Protein AF-A0A2Z7BB29-F1 (afdb_monomer_lite)

Structure (mmCIF, N/CA/C/O backbone):
data_AF-A0A2Z7BB29-F1
#
_entry.id   AF-A0A2Z7BB29-F1
#
loop_
_atom_site.group_PDB
_atom_site.id
_atom_site.type_symbol
_atom_site.label_atom_id
_atom_site.label_alt_id
_atom_site.label_comp_id
_atom_site.label_asym_id
_atom_site.label_entity_id
_atom_site.label_seq_id
_atom_site.pdbx_PDB_ins_code
_atom_site.Cartn_x
_atom_site.Cartn_y
_atom_site.Cartn_z
_atom_site.occupancy
_atom_site.B_iso_or_equiv
_atom_site.auth_seq_id
_atom_site.auth_comp_id
_atom_site.auth_asym_id
_atom_site.auth_atom_id
_atom_site.pdbx_PDB_model_num
ATOM 1 N N . MET A 1 1 ? 36.110 36.986 -74.950 1.00 54.56 1 MET A N 1
ATOM 2 C CA . MET A 1 1 ? 37.331 36.542 -74.245 1.00 54.56 1 MET A CA 1
ATOM 3 C C . MET A 1 1 ? 36.891 35.615 -73.119 1.00 54.56 1 MET A C 1
ATOM 5 O O . MET A 1 1 ? 36.826 36.040 -71.977 1.00 54.56 1 MET A O 1
ATOM 9 N N . THR A 1 2 ? 36.432 34.401 -73.447 1.00 52.75 2 THR A N 1
ATOM 10 C CA . THR A 1 2 ? 35.625 33.635 -72.471 1.00 52.75 2 THR A CA 1
ATOM 11 C C . THR A 1 2 ? 35.756 32.119 -72.606 1.00 52.75 2 THR A C 1
ATOM 13 O O . THR A 1 2 ? 35.863 31.448 -71.591 1.00 52.75 2 THR A O 1
ATOM 16 N N . SER A 1 3 ? 35.853 31.564 -73.818 1.00 53.03 3 SER A N 1
ATOM 17 C CA . SER A 1 3 ? 35.919 30.100 -73.989 1.00 53.03 3 SER A CA 1
ATOM 18 C C . SER A 1 3 ? 37.322 29.509 -73.802 1.00 53.03 3 SER A C 1
ATOM 20 O O . SER A 1 3 ? 37.455 28.450 -73.202 1.00 53.03 3 SER A O 1
ATOM 22 N N . ALA A 1 4 ? 38.377 30.196 -74.256 1.00 53.06 4 ALA A N 1
ATOM 23 C CA . ALA A 1 4 ? 39.755 29.699 -74.144 1.00 53.06 4 ALA A CA 1
ATOM 24 C C . ALA A 1 4 ? 40.237 29.634 -72.683 1.00 53.06 4 ALA A C 1
ATOM 26 O O . ALA A 1 4 ? 40.733 28.602 -72.249 1.00 53.06 4 ALA A O 1
ATOM 27 N N . LEU A 1 5 ? 39.976 30.686 -71.898 1.00 56.66 5 LEU A N 1
ATOM 28 C CA . LEU A 1 5 ? 40.281 30.730 -70.461 1.00 56.66 5 LEU A CA 1
ATOM 29 C C . LEU A 1 5 ? 39.507 29.672 -69.661 1.00 56.66 5 LEU A C 1
ATOM 31 O O . LEU A 1 5 ? 40.036 29.120 -68.702 1.00 56.66 5 LEU A O 1
ATOM 35 N N . LEU A 1 6 ? 38.270 29.353 -70.060 1.00 55.19 6 LEU A N 1
ATOM 36 C CA . LEU A 1 6 ? 37.475 28.316 -69.399 1.00 55.19 6 LEU A CA 1
ATOM 37 C C . LEU A 1 6 ? 38.009 26.908 -69.701 1.00 55.19 6 LEU A C 1
ATOM 39 O O . LEU A 1 6 ? 38.016 26.054 -68.819 1.00 55.19 6 LEU A O 1
ATOM 43 N N . ILE A 1 7 ? 38.478 26.674 -70.932 1.00 58.31 7 ILE A N 1
ATOM 44 C CA . ILE A 1 7 ? 39.117 25.414 -71.337 1.00 58.31 7 ILE A CA 1
ATOM 45 C C . ILE A 1 7 ? 40.457 25.243 -70.614 1.00 58.31 7 ILE A C 1
ATOM 47 O O . ILE A 1 7 ? 40.725 24.163 -70.095 1.00 58.31 7 ILE A O 1
ATOM 51 N N . GLU A 1 8 ? 41.263 26.303 -70.530 1.00 57.47 8 GLU A N 1
ATOM 52 C CA . GLU A 1 8 ? 42.544 26.312 -69.814 1.00 57.47 8 GLU A CA 1
ATOM 53 C C . GLU A 1 8 ? 42.340 26.010 -68.324 1.00 57.47 8 GLU A C 1
ATOM 55 O O . GLU A 1 8 ? 42.949 25.087 -67.785 1.00 57.47 8 GLU A O 1
ATOM 60 N N . ARG A 1 9 ? 41.382 26.699 -67.690 1.00 53.94 9 ARG A N 1
ATOM 61 C CA . ARG A 1 9 ? 41.021 26.478 -66.288 1.00 53.94 9 ARG A CA 1
ATOM 62 C C . ARG A 1 9 ? 40.515 25.056 -66.059 1.00 53.94 9 ARG A C 1
ATOM 64 O O . ARG A 1 9 ? 40.972 24.401 -65.135 1.00 53.94 9 ARG A O 1
ATOM 71 N N . ASN A 1 10 ? 39.617 24.546 -66.906 1.00 48.03 10 ASN A N 1
ATOM 72 C CA . ASN A 1 10 ? 39.111 23.174 -66.776 1.00 48.03 10 ASN A CA 1
ATOM 73 C C . ASN A 1 10 ? 40.219 22.128 -66.985 1.00 48.03 10 ASN A C 1
ATOM 75 O O . ASN A 1 10 ? 40.198 21.079 -66.344 1.00 48.03 10 ASN A O 1
ATOM 79 N N . ARG A 1 11 ? 41.208 22.415 -67.842 1.00 51.72 11 ARG A N 1
ATOM 80 C CA . ARG A 1 11 ? 42.380 21.558 -68.040 1.00 51.72 11 ARG A CA 1
ATOM 81 C C . ARG A 1 11 ? 43.300 21.562 -66.820 1.00 51.72 11 ARG A C 1
ATOM 83 O O . ARG A 1 11 ? 43.803 20.501 -66.461 1.00 51.72 11 ARG A O 1
ATOM 90 N N . GLU A 1 12 ? 43.511 22.710 -66.182 1.00 48.75 12 GLU A N 1
ATOM 91 C CA . GLU A 1 12 ? 44.265 22.787 -64.926 1.00 48.75 12 GLU A CA 1
ATOM 92 C C . GLU A 1 12 ? 43.539 22.109 -63.768 1.00 48.75 12 GLU A C 1
ATOM 94 O O . GLU A 1 12 ? 44.165 21.343 -63.042 1.00 48.75 12 GLU A O 1
ATOM 99 N N . THR A 1 13 ? 42.224 22.303 -63.628 1.00 51.66 13 THR A N 1
ATOM 100 C CA . THR A 1 13 ? 41.444 21.634 -62.574 1.00 51.66 13 THR A CA 1
ATOM 101 C C . THR A 1 13 ? 41.494 20.114 -62.743 1.00 51.66 13 THR A C 1
ATOM 103 O O . THR A 1 13 ? 41.738 19.406 -61.776 1.00 51.66 13 THR A O 1
ATOM 106 N N . ALA A 1 14 ? 41.383 19.604 -63.976 1.00 48.34 14 ALA A N 1
ATOM 107 C CA . ALA A 1 14 ? 41.523 18.173 -64.254 1.00 48.34 14 ALA A CA 1
ATOM 108 C C . ALA A 1 14 ? 42.939 17.638 -63.966 1.00 48.34 14 ALA A C 1
ATOM 110 O O . ALA A 1 14 ? 43.083 16.530 -63.450 1.00 48.34 14 ALA A O 1
ATOM 111 N N . LYS A 1 15 ? 43.991 18.420 -64.258 1.00 49.59 15 LYS A N 1
ATOM 112 C CA . LYS A 1 15 ? 45.375 18.064 -63.899 1.00 49.59 15 LYS A CA 1
ATOM 113 C C . LYS A 1 15 ? 45.583 18.031 -62.384 1.00 49.59 15 LYS A C 1
ATOM 115 O O . LYS A 1 15 ? 46.223 17.106 -61.902 1.00 49.59 15 LYS A O 1
ATOM 120 N N . LEU A 1 16 ? 45.029 18.997 -61.651 1.00 45.06 16 LEU A N 1
ATOM 121 C CA . LEU A 1 16 ? 45.120 19.076 -60.190 1.00 45.06 16 LEU A CA 1
ATOM 122 C C . LEU A 1 16 ? 44.384 17.914 -59.516 1.00 45.06 16 LEU A C 1
ATOM 124 O O . LEU A 1 16 ? 44.939 17.284 -58.624 1.00 45.06 16 LEU A O 1
ATOM 128 N N . THR A 1 17 ? 43.185 17.567 -59.989 1.00 49.69 17 THR A N 1
ATOM 129 C CA . THR A 1 17 ? 42.441 16.400 -59.491 1.00 49.69 17 THR A CA 1
ATOM 130 C C . THR A 1 17 ? 43.179 15.091 -59.778 1.00 49.69 17 THR A C 1
ATOM 132 O O . THR A 1 17 ? 43.234 14.219 -58.918 1.00 49.69 17 THR A O 1
ATOM 135 N N . SER A 1 18 ? 43.797 14.960 -60.957 1.00 50.78 18 SER A N 1
ATOM 136 C CA . SER A 1 18 ? 44.587 13.771 -61.292 1.00 50.78 18 SER A CA 1
ATOM 137 C C . SER A 1 18 ? 45.890 13.678 -60.491 1.00 50.78 18 SER A C 1
ATOM 139 O O . SER A 1 18 ? 46.313 12.573 -60.183 1.00 50.78 18 SER A O 1
ATOM 141 N N . ALA A 1 19 ? 46.522 14.806 -60.149 1.00 49.78 19 ALA A N 1
ATOM 142 C CA . ALA A 1 19 ? 47.725 14.838 -59.317 1.00 49.78 19 ALA A CA 1
ATOM 143 C C . ALA A 1 19 ? 47.421 14.491 -57.850 1.00 49.78 19 ALA A C 1
ATOM 145 O O . ALA A 1 19 ? 48.146 13.703 -57.256 1.00 49.78 19 ALA A O 1
ATOM 146 N N . TYR A 1 20 ? 46.312 15.001 -57.305 1.00 46.66 20 TYR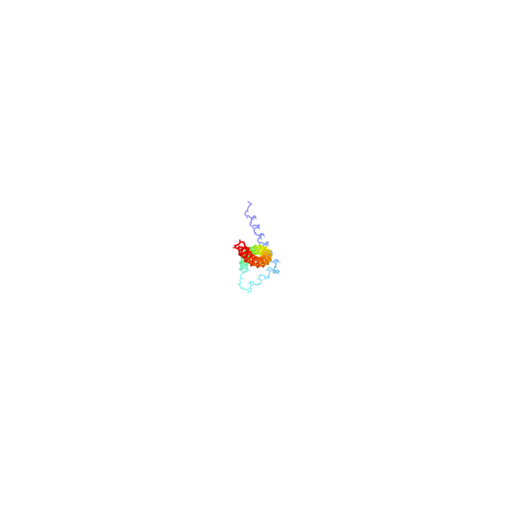 A N 1
ATOM 147 C CA . TYR A 1 20 ? 45.889 14.737 -55.926 1.00 46.66 20 TYR A CA 1
ATOM 148 C C . TYR A 1 20 ? 45.577 13.251 -55.674 1.00 46.66 20 TYR A C 1
ATOM 150 O O . TYR A 1 20 ? 45.964 12.698 -54.653 1.00 46.66 20 TYR A O 1
ATOM 158 N N . LEU A 1 21 ? 44.946 12.573 -56.640 1.00 46.19 21 LEU A N 1
ATOM 159 C CA . LEU A 1 21 ? 44.638 11.138 -56.538 1.00 46.19 21 LEU A CA 1
ATOM 160 C C . LEU A 1 21 ? 45.882 10.231 -56.651 1.00 46.19 21 LEU A C 1
ATOM 162 O O . LEU A 1 21 ? 45.869 9.106 -56.154 1.00 46.19 21 LEU A O 1
ATOM 166 N N . LEU A 1 22 ? 46.952 10.704 -57.297 1.00 51.38 22 LEU A N 1
ATOM 167 C CA . LEU A 1 22 ? 48.225 9.976 -57.399 1.00 51.38 22 LEU A CA 1
ATOM 168 C C . LEU A 1 22 ? 49.103 10.173 -56.152 1.00 51.38 22 LEU A C 1
ATOM 170 O O . LEU A 1 22 ? 49.885 9.292 -55.808 1.00 51.38 22 LEU A O 1
ATOM 174 N N . GLU A 1 23 ? 48.957 11.300 -55.452 1.00 49.25 23 GLU A N 1
ATOM 175 C CA . GLU A 1 23 ? 49.743 11.630 -54.256 1.00 49.25 23 GLU A CA 1
ATOM 176 C C . GLU A 1 23 ? 49.341 10.784 -53.031 1.00 49.25 23 GLU A C 1
ATOM 178 O O . GLU A 1 23 ? 50.194 10.443 -52.217 1.00 49.25 23 GLU A O 1
ATOM 183 N N . GLU A 1 24 ? 48.076 10.356 -52.934 1.00 49.53 24 GLU A N 1
ATOM 184 C CA . GLU A 1 24 ? 47.578 9.514 -51.829 1.00 49.53 24 GLU A CA 1
ATOM 185 C C . GLU A 1 24 ? 47.902 8.016 -51.977 1.00 49.53 24 GLU A C 1
ATOM 187 O O . GLU A 1 24 ? 47.716 7.247 -51.034 1.00 49.53 24 GLU A O 1
ATOM 192 N N . THR A 1 25 ? 48.377 7.581 -53.150 1.00 48.06 25 THR A N 1
ATOM 193 C CA . THR A 1 25 ? 48.580 6.154 -53.454 1.00 48.06 25 THR A CA 1
ATOM 194 C C . THR A 1 25 ? 50.046 5.734 -53.604 1.00 48.06 25 THR A C 1
ATOM 196 O O . THR A 1 25 ? 50.295 4.542 -53.722 1.00 48.06 25 THR A O 1
ATOM 199 N N . GLU A 1 26 ? 51.019 6.658 -53.578 1.00 51.62 26 GLU A N 1
ATOM 200 C CA . GLU A 1 26 ? 52.437 6.403 -53.941 1.00 51.62 26 GLU A CA 1
ATOM 201 C C . GLU A 1 26 ? 52.626 5.728 -55.323 1.00 51.62 26 GLU A C 1
ATOM 203 O O . GLU A 1 26 ? 53.716 5.262 -55.652 1.00 51.62 26 GLU A O 1
ATOM 208 N N . ILE A 1 27 ? 51.595 5.689 -56.173 1.00 53.06 27 ILE A N 1
ATOM 209 C CA . ILE A 1 27 ? 51.665 5.056 -57.493 1.00 53.06 27 ILE A CA 1
ATOM 210 C C . ILE A 1 27 ? 52.112 6.110 -58.509 1.00 53.06 27 ILE A C 1
ATOM 212 O O . ILE A 1 27 ? 51.413 7.091 -58.772 1.00 53.06 27 ILE A O 1
ATOM 216 N N . SER A 1 28 ? 53.283 5.908 -59.116 1.00 50.53 28 SER A N 1
ATOM 217 C CA . SER A 1 28 ? 53.780 6.783 -60.179 1.00 50.53 28 SER A CA 1
ATOM 218 C C . SER A 1 28 ? 52.935 6.622 -61.447 1.00 50.53 28 SER A C 1
ATOM 220 O O . SER A 1 28 ? 52.453 5.539 -61.772 1.00 50.53 28 SER A O 1
ATOM 222 N N . ASN A 1 29 ? 52.828 7.678 -62.258 1.00 49.84 29 ASN A N 1
ATOM 223 C CA . ASN A 1 29 ? 52.206 7.608 -63.591 1.00 49.84 29 ASN A CA 1
ATOM 224 C C . ASN A 1 29 ? 52.854 6.533 -64.501 1.00 49.84 29 ASN A C 1
ATOM 226 O O . ASN A 1 29 ? 52.233 6.054 -65.455 1.00 49.84 29 ASN A O 1
ATOM 230 N N . ALA A 1 30 ? 54.105 6.159 -64.206 1.00 44.16 30 ALA A N 1
ATOM 231 C CA . ALA A 1 30 ? 54.806 5.053 -64.850 1.00 44.16 30 ALA A CA 1
ATOM 232 C C . ALA A 1 30 ? 54.243 3.679 -64.438 1.00 44.16 30 ALA A C 1
ATOM 234 O O . ALA A 1 30 ? 54.052 2.827 -65.303 1.00 44.16 30 ALA A O 1
ATOM 235 N N . ASP A 1 31 ? 53.892 3.491 -63.164 1.00 46.56 31 ASP A N 1
ATOM 236 C CA . ASP A 1 31 ? 53.349 2.231 -62.636 1.00 46.56 31 ASP A CA 1
ATOM 237 C C . ASP A 1 31 ? 51.951 1.949 -63.197 1.00 46.56 31 ASP A C 1
ATOM 239 O 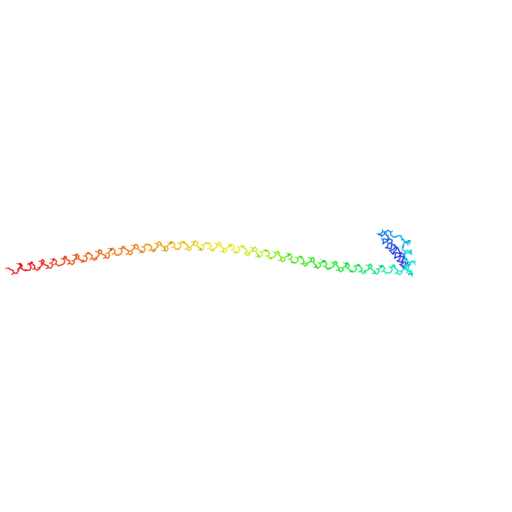O . ASP A 1 31 ? 51.636 0.822 -63.576 1.00 46.56 31 ASP A O 1
ATOM 243 N N . VAL A 1 32 ? 51.137 2.997 -63.367 1.00 50.22 32 VAL A N 1
ATOM 244 C CA . VAL A 1 32 ? 49.823 2.895 -64.025 1.00 50.22 32 VAL A CA 1
ATOM 245 C C . VAL A 1 32 ? 49.959 2.504 -65.500 1.00 50.22 32 VAL A C 1
ATOM 247 O O . VAL A 1 32 ? 49.112 1.785 -66.020 1.00 50.22 32 VAL A O 1
ATOM 250 N N . SER A 1 33 ? 51.012 2.947 -66.194 1.00 47.50 33 SER A N 1
ATOM 251 C CA . SER A 1 33 ? 51.215 2.610 -67.613 1.00 47.50 33 SER A CA 1
ATOM 252 C C . SER A 1 33 ? 51.653 1.154 -67.809 1.00 47.50 33 SER A C 1
ATOM 254 O O . SER A 1 33 ? 51.194 0.511 -68.751 1.00 47.50 33 SER A O 1
ATOM 256 N N . ILE A 1 34 ? 52.468 0.616 -66.894 1.00 48.28 34 ILE A N 1
ATOM 257 C CA . ILE A 1 34 ? 52.975 -0.765 -66.949 1.00 48.28 34 ILE A CA 1
ATOM 258 C C . ILE A 1 34 ? 51.845 -1.788 -66.739 1.00 48.28 34 ILE A C 1
ATOM 260 O O . ILE A 1 34 ? 51.718 -2.731 -67.517 1.00 48.28 34 ILE A O 1
ATOM 264 N N . TYR A 1 35 ? 50.958 -1.568 -65.761 1.00 47.81 35 TYR A N 1
ATOM 265 C CA . TYR A 1 35 ? 49.833 -2.480 -65.487 1.00 47.81 35 TYR A CA 1
ATOM 266 C C . TYR A 1 35 ? 48.841 -2.611 -66.651 1.00 47.81 35 TYR A C 1
ATOM 268 O O . TYR A 1 35 ? 48.136 -3.612 -66.777 1.00 47.81 35 TYR A O 1
ATOM 276 N N . VAL A 1 36 ? 48.755 -1.588 -67.499 1.00 46.56 36 VAL A N 1
ATOM 277 C CA . VAL A 1 36 ? 47.782 -1.548 -68.591 1.00 46.56 36 VAL A CA 1
ATOM 278 C C . VAL A 1 36 ? 48.288 -2.313 -69.818 1.00 46.56 36 VAL A C 1
ATOM 280 O O . VAL A 1 36 ? 47.504 -3.019 -70.454 1.00 46.56 36 VAL A O 1
ATOM 283 N N . GLU A 1 37 ? 49.591 -2.249 -70.107 1.00 43.31 37 GLU A N 1
ATOM 284 C CA . GLU A 1 37 ? 50.209 -3.089 -71.142 1.00 43.31 37 GLU A CA 1
ATOM 285 C C . GLU A 1 37 ? 50.084 -4.584 -70.814 1.00 43.31 37 GLU A C 1
ATOM 287 O O . GLU A 1 37 ? 49.796 -5.382 -71.705 1.00 43.31 37 GLU A O 1
ATOM 292 N N . GLU A 1 38 ? 50.216 -4.963 -69.539 1.00 48.59 38 GLU A N 1
ATOM 293 C CA . GLU A 1 38 ? 50.138 -6.362 -69.097 1.00 48.59 38 GLU A CA 1
ATOM 294 C C . GLU A 1 38 ? 48.702 -6.935 -69.147 1.00 48.59 38 GLU A C 1
ATOM 296 O O . GLU A 1 38 ? 48.511 -8.140 -69.314 1.00 48.59 38 GLU A O 1
ATOM 301 N N . ALA A 1 39 ? 47.679 -6.069 -69.088 1.00 53.19 39 ALA A N 1
ATOM 302 C CA . ALA A 1 39 ? 46.259 -6.435 -69.145 1.00 53.19 39 ALA A CA 1
ATOM 303 C C . ALA A 1 39 ? 45.614 -6.309 -70.546 1.00 53.19 39 ALA A C 1
ATOM 305 O O . ALA A 1 39 ? 44.431 -6.616 -70.707 1.00 53.19 39 ALA A O 1
ATOM 306 N N . GLY A 1 40 ? 46.354 -5.853 -71.566 1.00 53.19 40 GLY A N 1
ATOM 307 C CA . GLY A 1 40 ? 45.874 -5.751 -72.955 1.00 53.19 40 GLY A CA 1
ATOM 308 C C . GLY A 1 40 ? 44.797 -4.682 -73.221 1.00 53.19 40 GLY A C 1
ATOM 309 O O . GLY A 1 40 ? 44.189 -4.688 -74.292 1.00 53.19 40 GLY A O 1
ATOM 310 N N . GLY A 1 41 ? 44.544 -3.773 -72.271 1.00 62.00 41 GLY A N 1
ATOM 311 C CA . GLY A 1 41 ? 43.612 -2.643 -72.406 1.00 62.00 41 GLY A CA 1
ATOM 312 C C . GLY A 1 41 ? 44.321 -1.313 -72.701 1.00 62.00 41 GLY A C 1
ATOM 313 O O . GLY A 1 41 ? 45.542 -1.232 -72.666 1.00 62.00 41 GLY A O 1
ATOM 314 N N . SER A 1 42 ? 43.577 -0.235 -72.981 1.00 65.44 42 SER A N 1
ATOM 315 C CA . SER A 1 42 ? 44.146 1.126 -73.022 1.00 65.44 42 SER A CA 1
ATOM 316 C C . SER A 1 42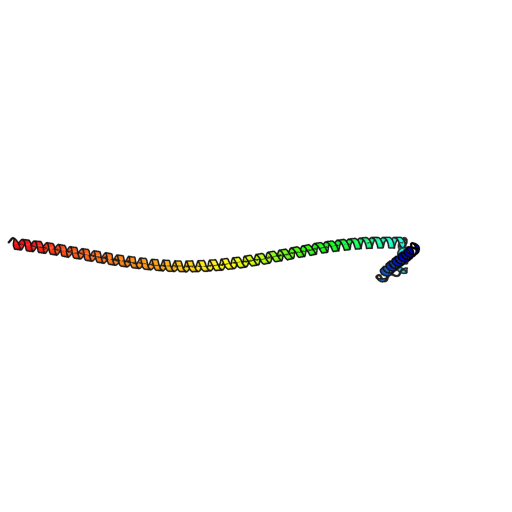 ? 44.118 1.758 -71.626 1.00 65.44 42 SER A C 1
ATOM 318 O O . SER A 1 42 ? 43.138 1.595 -70.901 1.00 65.44 42 SER A O 1
ATOM 320 N N . THR A 1 43 ? 45.134 2.545 -71.243 1.00 65.25 43 THR A N 1
ATOM 321 C CA . THR A 1 43 ? 45.224 3.222 -69.922 1.00 65.25 43 THR A CA 1
ATOM 322 C C . THR A 1 43 ? 43.971 4.037 -69.605 1.00 65.25 43 THR A C 1
ATOM 324 O O . THR A 1 43 ? 43.531 4.134 -68.461 1.00 65.25 43 THR A O 1
ATOM 327 N N . ARG A 1 44 ? 43.335 4.570 -70.649 1.00 63.47 44 ARG A N 1
ATOM 328 C CA . ARG A 1 44 ? 42.073 5.300 -70.571 1.00 63.47 44 ARG A CA 1
ATOM 329 C C . ARG A 1 44 ? 40.909 4.448 -70.047 1.00 63.47 44 ARG A C 1
ATOM 331 O O . ARG A 1 44 ? 40.109 4.959 -69.268 1.00 63.47 44 ARG A O 1
ATOM 338 N N . ASP A 1 45 ? 40.816 3.181 -70.441 1.00 69.25 45 ASP A N 1
ATOM 339 C CA . ASP A 1 45 ? 39.719 2.287 -70.044 1.00 69.25 45 ASP A CA 1
ATOM 340 C C . ASP A 1 45 ? 39.844 1.861 -68.577 1.00 69.25 45 ASP A C 1
ATOM 342 O O . ASP A 1 45 ? 38.845 1.785 -67.854 1.00 69.25 45 ASP A O 1
ATOM 346 N N . VAL A 1 46 ? 41.080 1.676 -68.102 1.00 70.19 46 VAL A N 1
ATOM 347 C CA . VAL A 1 46 ? 41.372 1.404 -66.687 1.00 70.19 46 VAL A CA 1
ATOM 348 C C . VAL A 1 46 ? 40.985 2.600 -65.812 1.00 70.19 46 VAL A C 1
ATOM 350 O O . VAL A 1 46 ? 40.263 2.430 -64.831 1.00 70.19 46 VAL A O 1
ATOM 353 N N . ILE A 1 47 ? 41.352 3.824 -66.209 1.00 71.75 47 ILE A N 1
ATOM 354 C CA . ILE A 1 47 ? 40.980 5.052 -65.481 1.00 71.75 47 ILE A CA 1
ATOM 355 C C . ILE A 1 47 ? 39.455 5.233 -65.420 1.00 71.75 47 ILE A C 1
ATOM 357 O O . ILE A 1 47 ? 38.913 5.567 -64.364 1.00 71.75 47 ILE A O 1
ATOM 361 N N . ILE A 1 48 ? 38.739 4.987 -66.525 1.00 72.12 48 ILE A N 1
ATOM 362 C CA . ILE A 1 48 ? 37.267 5.061 -66.557 1.00 72.12 48 ILE A CA 1
ATOM 363 C C . ILE A 1 48 ? 36.652 4.034 -65.597 1.00 72.12 48 ILE A C 1
ATOM 365 O O . ILE A 1 48 ? 35.715 4.360 -64.866 1.00 72.12 48 ILE A O 1
ATOM 369 N N . THR A 1 49 ? 37.185 2.812 -65.570 1.00 74.44 49 THR A N 1
ATOM 370 C CA . THR A 1 49 ? 36.695 1.735 -64.699 1.00 74.44 49 THR A CA 1
ATOM 371 C C . THR A 1 49 ? 36.889 2.075 -63.223 1.00 74.44 49 THR A C 1
ATOM 373 O O . THR A 1 49 ? 35.937 1.976 -62.448 1.00 74.44 49 THR A O 1
ATOM 376 N N . ILE A 1 50 ? 38.075 2.562 -62.844 1.00 74.00 50 ILE A N 1
ATOM 377 C CA . ILE A 1 50 ? 38.370 3.005 -61.474 1.00 74.00 50 ILE A CA 1
ATOM 378 C C . ILE A 1 50 ? 37.462 4.171 -61.077 1.00 74.00 50 ILE A C 1
ATOM 380 O O . ILE A 1 50 ? 36.853 4.136 -60.013 1.00 74.00 50 ILE A O 1
ATOM 384 N N . THR A 1 51 ? 37.292 5.169 -61.949 1.00 73.81 51 THR A N 1
ATOM 385 C CA . THR A 1 51 ? 36.434 6.335 -61.670 1.00 73.81 51 THR A CA 1
ATOM 386 C C . THR A 1 51 ? 34.986 5.917 -61.400 1.00 73.81 51 THR A C 1
ATOM 388 O O . THR A 1 51 ? 34.352 6.422 -60.476 1.00 73.81 51 THR A O 1
ATOM 391 N N . ARG A 1 52 ? 34.457 4.961 -62.176 1.00 71.00 52 ARG A N 1
ATOM 392 C CA . ARG A 1 52 ? 33.114 4.404 -61.949 1.00 71.00 52 ARG A CA 1
ATOM 393 C C . ARG A 1 52 ? 33.026 3.647 -60.626 1.00 71.00 52 ARG A C 1
ATOM 395 O O . ARG A 1 52 ? 32.055 3.839 -59.904 1.00 71.00 52 ARG A O 1
ATOM 402 N N . ALA A 1 53 ? 34.026 2.824 -60.308 1.00 71.38 53 ALA A N 1
ATOM 403 C CA . ALA A 1 53 ? 34.071 2.081 -59.051 1.00 71.38 53 ALA A CA 1
ATOM 404 C C . ALA A 1 53 ? 34.111 3.022 -57.836 1.00 71.38 53 ALA A C 1
ATOM 406 O O . ALA A 1 53 ? 33.344 2.831 -56.896 1.00 71.38 53 ALA A O 1
ATOM 407 N N . VAL A 1 54 ? 34.934 4.075 -57.886 1.00 75.25 54 VAL A N 1
ATOM 408 C CA . VAL A 1 54 ? 34.982 5.122 -56.854 1.00 75.25 54 VAL A CA 1
ATOM 409 C C . VAL A 1 54 ? 33.623 5.805 -56.712 1.00 75.25 54 VAL A C 1
ATOM 411 O O . VAL A 1 54 ? 33.135 5.925 -55.595 1.00 75.25 54 VAL A O 1
ATOM 414 N N . GLY A 1 55 ? 32.966 6.168 -57.821 1.00 77.06 55 GLY A N 1
ATOM 415 C CA . GLY A 1 55 ? 31.617 6.744 -57.791 1.00 77.06 55 GLY A CA 1
ATOM 416 C C . GLY A 1 55 ? 30.596 5.844 -57.086 1.00 77.06 55 GLY A C 1
ATOM 417 O O . GLY A 1 55 ? 29.890 6.303 -56.192 1.00 77.06 55 GLY A O 1
ATOM 418 N N . THR A 1 56 ? 30.575 4.547 -57.410 1.00 81.81 56 THR A N 1
ATOM 419 C CA . THR A 1 56 ? 29.703 3.567 -56.737 1.00 81.81 56 THR A CA 1
ATOM 420 C C . THR A 1 56 ? 30.028 3.422 -55.247 1.00 81.81 56 THR A C 1
ATOM 422 O O . THR A 1 56 ? 29.116 3.318 -54.429 1.00 81.81 56 THR A O 1
ATOM 425 N N . ILE A 1 57 ? 31.310 3.444 -54.866 1.00 81.19 57 ILE A N 1
ATOM 426 C CA . ILE A 1 57 ? 31.719 3.413 -53.453 1.00 81.19 57 ILE A CA 1
ATOM 427 C C . ILE A 1 57 ? 31.236 4.673 -52.728 1.00 81.19 57 ILE A C 1
ATOM 429 O O . ILE A 1 57 ? 30.700 4.569 -51.627 1.00 81.19 57 ILE A O 1
ATOM 433 N N . THR A 1 58 ? 31.373 5.855 -53.331 1.00 84.31 58 THR A N 1
ATOM 434 C CA . THR A 1 58 ? 30.892 7.114 -52.744 1.00 84.31 58 THR A CA 1
ATOM 435 C C . THR A 1 58 ? 29.378 7.096 -52.526 1.00 84.31 58 THR A C 1
ATOM 437 O O . THR A 1 58 ? 28.918 7.481 -51.452 1.00 84.31 58 THR A O 1
ATOM 440 N N . GLU A 1 59 ? 28.599 6.599 -53.491 1.00 85.25 59 GLU A N 1
ATOM 441 C CA . GLU A 1 59 ? 27.145 6.428 -53.347 1.00 85.25 59 GLU A CA 1
ATOM 442 C C . GLU A 1 59 ? 26.788 5.453 -52.212 1.00 85.25 59 GLU A C 1
ATOM 444 O O . GLU A 1 59 ? 25.901 5.731 -51.397 1.00 85.25 59 GLU A O 1
ATOM 449 N N . ALA A 1 60 ? 27.515 4.336 -52.105 1.00 84.00 60 ALA A N 1
ATOM 450 C CA . ALA A 1 60 ? 27.326 3.367 -51.029 1.00 84.00 60 ALA A CA 1
ATOM 451 C C . ALA A 1 60 ? 27.649 3.966 -49.649 1.00 84.00 60 ALA A C 1
ATOM 453 O O . ALA A 1 60 ? 26.881 3.780 -48.706 1.00 84.00 60 ALA A O 1
ATOM 454 N N . VAL A 1 61 ? 28.738 4.732 -49.525 1.00 88.81 61 VAL A N 1
ATOM 455 C CA . VAL A 1 61 ? 29.099 5.445 -48.286 1.00 88.81 61 VAL A CA 1
ATOM 456 C C . VAL A 1 61 ? 28.044 6.490 -47.919 1.00 88.81 61 VAL A C 1
ATOM 458 O O . VAL A 1 61 ? 27.679 6.598 -46.747 1.00 88.81 61 VAL A O 1
ATOM 461 N N . GLY A 1 62 ? 27.511 7.222 -48.902 1.00 90.06 62 GLY A N 1
ATOM 462 C CA . GLY A 1 62 ? 26.401 8.154 -48.691 1.00 90.06 62 GLY A CA 1
ATOM 463 C C . GLY A 1 62 ? 25.165 7.451 -48.124 1.00 90.06 62 GLY A C 1
ATOM 464 O O . GLY A 1 62 ? 24.630 7.877 -47.104 1.00 90.06 62 GLY A O 1
ATOM 465 N N . THR A 1 63 ? 24.793 6.311 -48.713 1.00 93.31 63 THR A N 1
ATOM 466 C CA . THR A 1 63 ? 23.670 5.480 -48.243 1.00 93.31 63 THR A CA 1
ATOM 467 C C . THR A 1 63 ? 23.898 4.970 -46.816 1.00 93.31 63 THR A C 1
ATOM 469 O O . THR A 1 63 ? 23.005 5.041 -45.976 1.00 93.31 63 THR A O 1
ATOM 472 N N . ILE A 1 64 ? 25.105 4.484 -46.503 1.00 92.69 64 ILE A N 1
ATOM 473 C CA . ILE A 1 64 ? 25.457 4.029 -45.148 1.00 92.69 64 ILE A CA 1
ATOM 474 C C . ILE A 1 64 ? 25.350 5.182 -44.144 1.00 92.69 64 ILE A C 1
ATOM 476 O O . ILE A 1 64 ? 24.838 4.991 -43.044 1.00 92.69 64 ILE A O 1
ATOM 480 N N . THR A 1 65 ? 25.803 6.378 -44.521 1.00 93.88 65 THR A N 1
ATOM 481 C CA . THR A 1 65 ? 25.750 7.567 -43.659 1.00 93.88 65 THR A CA 1
ATOM 482 C C . THR A 1 65 ? 24.308 7.948 -43.326 1.00 93.88 65 THR A C 1
ATOM 484 O O . THR A 1 65 ? 24.005 8.223 -42.166 1.00 93.88 65 THR A O 1
ATOM 487 N N . GLU A 1 66 ? 23.407 7.903 -44.310 1.00 94.88 66 GLU A N 1
ATOM 488 C CA . GLU A 1 66 ? 21.975 8.142 -44.101 1.00 94.88 66 GLU A CA 1
ATOM 489 C C . GLU A 1 66 ? 21.365 7.111 -43.139 1.00 94.88 66 GLU A C 1
ATOM 491 O O . GLU A 1 66 ? 20.719 7.486 -42.160 1.00 94.88 66 GLU A O 1
ATOM 496 N N . VAL A 1 67 ? 21.659 5.821 -43.344 1.00 94.81 67 VAL A N 1
ATOM 497 C CA . VAL A 1 67 ? 21.198 4.737 -42.459 1.00 94.81 67 VAL A CA 1
ATOM 498 C C . VAL A 1 67 ? 21.696 4.930 -41.024 1.00 94.81 67 VAL A C 1
ATOM 500 O O . VAL A 1 67 ? 20.927 4.766 -40.077 1.00 94.81 67 VAL A O 1
ATOM 503 N N . VAL A 1 68 ? 22.965 5.304 -40.837 1.00 96.00 68 VAL A N 1
ATOM 504 C CA . VAL A 1 68 ? 23.529 5.603 -39.509 1.00 96.00 68 VAL A CA 1
ATOM 505 C C . VAL A 1 68 ? 22.822 6.800 -38.867 1.00 96.00 68 VAL A C 1
ATOM 507 O O . VAL A 1 68 ? 22.535 6.760 -37.667 1.00 96.00 68 VAL A O 1
ATOM 510 N N . GLY A 1 69 ? 22.488 7.830 -39.650 1.00 96.81 69 GLY A N 1
ATOM 511 C CA . GLY A 1 69 ? 21.675 8.959 -39.197 1.00 96.81 69 GLY A CA 1
ATOM 512 C C . GLY A 1 69 ? 20.314 8.506 -38.667 1.00 96.81 69 GLY A C 1
ATOM 513 O O . GLY A 1 69 ? 19.983 8.782 -37.515 1.00 96.81 69 GLY A O 1
ATOM 514 N N . THR A 1 70 ? 19.577 7.709 -39.447 1.00 97.38 70 THR A N 1
ATOM 515 C CA . THR A 1 70 ? 18.270 7.164 -39.035 1.00 97.38 70 THR A CA 1
ATOM 516 C C . THR A 1 70 ? 18.364 6.302 -37.774 1.00 97.38 70 THR A C 1
ATOM 518 O O . THR A 1 70 ? 17.527 6.410 -36.879 1.00 97.38 70 THR A O 1
ATOM 521 N N . ILE A 1 71 ? 19.392 5.453 -37.662 1.00 97.19 71 ILE A N 1
ATOM 522 C CA . ILE A 1 71 ? 19.618 4.638 -36.458 1.00 97.19 71 ILE A CA 1
ATOM 523 C C . ILE A 1 71 ? 19.871 5.535 -35.241 1.00 97.19 71 ILE A C 1
ATOM 525 O O . ILE A 1 71 ? 19.350 5.263 -34.161 1.00 97.19 71 ILE A O 1
ATOM 529 N N . THR A 1 72 ? 20.640 6.610 -35.407 1.00 97.62 72 THR A N 1
ATOM 530 C CA . THR A 1 72 ? 20.960 7.544 -34.320 1.00 97.62 72 THR A CA 1
ATOM 531 C C . THR A 1 72 ? 19.705 8.249 -33.803 1.00 97.62 72 THR A C 1
ATOM 533 O O . THR A 1 72 ? 19.492 8.310 -32.592 1.00 97.62 72 THR A O 1
ATOM 536 N N . GLU A 1 73 ? 18.830 8.708 -34.699 1.00 97.62 73 GLU A N 1
ATOM 537 C CA . GLU A 1 73 ? 17.534 9.301 -34.337 1.00 97.62 73 GLU A CA 1
ATOM 538 C C . GLU A 1 73 ? 16.619 8.299 -33.615 1.00 97.62 73 GLU A C 1
ATOM 540 O O . GLU A 1 73 ? 15.995 8.627 -32.600 1.00 97.62 73 GLU A O 1
ATOM 545 N N . ALA A 1 74 ? 16.582 7.048 -34.086 1.00 96.88 74 ALA A N 1
ATOM 546 C CA . ALA A 1 74 ? 15.815 5.985 -33.443 1.00 96.88 74 ALA A CA 1
ATOM 547 C C . ALA A 1 74 ? 16.326 5.683 -32.022 1.00 96.88 74 ALA A C 1
ATOM 549 O O . A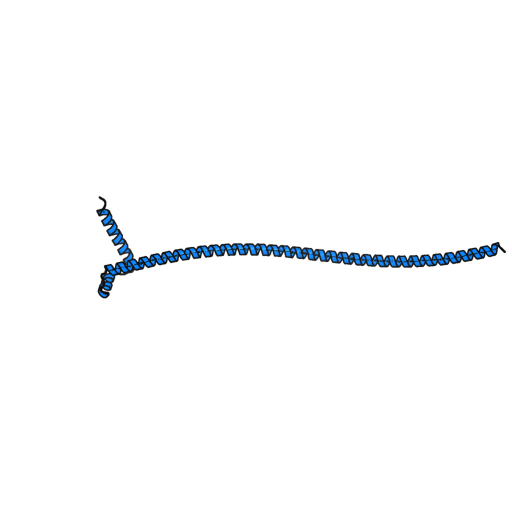LA A 1 74 ? 15.528 5.544 -31.096 1.00 96.88 74 ALA A O 1
ATOM 550 N N . VAL A 1 75 ? 17.648 5.637 -31.819 1.00 97.81 75 VAL A N 1
ATOM 551 C CA . VAL A 1 75 ? 18.263 5.468 -30.489 1.00 97.81 75 VAL A CA 1
ATOM 552 C C . VAL A 1 75 ? 17.937 6.649 -29.571 1.00 97.81 75 VAL A C 1
ATOM 554 O O . VAL A 1 75 ? 17.640 6.435 -28.393 1.00 97.81 75 VAL A O 1
ATOM 557 N N . GLY A 1 76 ? 17.940 7.878 -30.094 1.00 98.19 76 GLY A N 1
ATOM 558 C CA . GLY A 1 76 ? 17.512 9.065 -29.348 1.00 98.19 76 GLY A CA 1
ATOM 559 C C . GLY A 1 76 ? 16.066 8.940 -28.865 1.00 98.19 76 GLY A C 1
ATOM 560 O O . GLY A 1 76 ? 15.801 9.051 -27.670 1.00 98.19 76 GLY A O 1
ATOM 561 N N . THR A 1 77 ? 15.157 8.569 -29.768 1.00 98.25 77 THR A N 1
ATOM 562 C CA . THR A 1 77 ? 13.732 8.355 -29.457 1.00 98.25 77 THR A CA 1
ATOM 563 C C . THR A 1 77 ? 13.526 7.270 -28.393 1.00 98.25 77 THR A C 1
ATOM 565 O O . THR A 1 77 ? 12.735 7.434 -27.465 1.00 98.25 77 THR A O 1
ATOM 568 N N . ILE A 1 78 ? 14.254 6.151 -28.492 1.00 98.25 78 ILE A N 1
ATOM 569 C CA . ILE A 1 78 ? 14.194 5.071 -27.494 1.00 98.25 78 ILE A CA 1
ATOM 570 C C . ILE A 1 78 ? 14.690 5.568 -26.132 1.00 98.25 78 ILE A C 1
ATOM 572 O O . ILE A 1 78 ? 14.098 5.238 -25.106 1.00 98.25 78 ILE A O 1
ATOM 576 N N . THR A 1 79 ? 15.755 6.368 -26.115 1.00 98.31 79 THR A N 1
ATOM 577 C CA . THR A 1 79 ? 16.332 6.917 -24.881 1.00 98.31 79 THR A CA 1
ATOM 578 C C . THR A 1 79 ? 15.344 7.839 -24.169 1.00 98.31 79 THR A C 1
ATOM 580 O O . THR A 1 79 ? 15.153 7.710 -22.960 1.00 98.31 79 THR A O 1
ATOM 583 N N . GLU A 1 80 ? 14.665 8.715 -24.911 1.00 98.31 80 GLU A N 1
ATOM 584 C CA . GLU A 1 80 ? 13.603 9.573 -24.374 1.00 98.31 80 GLU A CA 1
ATOM 585 C C . GLU A 1 80 ? 12.447 8.746 -23.799 1.00 98.31 80 GLU A C 1
ATOM 587 O O . GLU A 1 80 ? 12.030 8.972 -22.662 1.00 98.31 80 GLU A O 1
ATOM 592 N N . ALA A 1 81 ? 11.989 7.724 -24.530 1.00 97.88 81 ALA A N 1
ATOM 593 C CA . ALA A 1 81 ? 10.929 6.833 -24.063 1.00 97.88 81 ALA A CA 1
ATOM 594 C C . ALA A 1 81 ? 11.313 6.091 -22.768 1.00 97.88 81 ALA A C 1
ATOM 596 O O . ALA A 1 81 ? 10.495 5.977 -21.852 1.00 97.88 81 ALA A O 1
ATOM 597 N N . VAL A 1 82 ? 12.560 5.619 -22.655 1.00 98.25 82 VAL A N 1
ATOM 598 C CA . VAL A 1 82 ? 13.087 5.006 -21.422 1.00 98.25 82 VAL A CA 1
ATOM 599 C C . VAL A 1 82 ? 13.114 6.015 -20.271 1.00 98.25 82 VAL A C 1
ATOM 601 O O . VAL A 1 82 ? 12.760 5.655 -19.144 1.00 98.25 82 VAL A O 1
ATOM 604 N N . GLY A 1 83 ? 13.476 7.272 -20.540 1.00 98.50 83 GLY A N 1
ATOM 605 C CA . GLY A 1 83 ? 13.400 8.363 -19.566 1.00 98.50 83 GLY A CA 1
ATOM 606 C C . GLY A 1 83 ? 11.981 8.550 -19.027 1.00 98.50 83 GLY A C 1
ATOM 607 O O . GLY A 1 83 ? 11.769 8.466 -17.818 1.00 98.50 83 GLY A O 1
ATOM 608 N N . THR A 1 84 ? 10.991 8.675 -19.915 1.00 98.44 84 THR A N 1
ATOM 609 C CA . THR A 1 84 ? 9.574 8.807 -19.531 1.00 98.44 84 THR A CA 1
ATOM 610 C C . THR A 1 84 ? 9.069 7.607 -18.726 1.00 98.44 84 THR A C 1
ATOM 612 O O . THR A 1 84 ? 8.358 7.777 -17.735 1.00 98.44 84 THR A O 1
ATOM 615 N N . ILE A 1 85 ? 9.442 6.382 -19.112 1.00 98.44 85 ILE A N 1
ATOM 616 C CA . ILE A 1 85 ? 9.078 5.173 -18.356 1.00 98.44 85 ILE A CA 1
ATOM 617 C C . ILE A 1 85 ? 9.692 5.212 -16.952 1.00 98.44 85 ILE A C 1
ATOM 619 O O . ILE A 1 85 ? 9.022 4.866 -15.981 1.00 98.44 85 ILE A O 1
ATOM 623 N N . THR A 1 86 ? 10.945 5.651 -16.831 1.00 98.50 86 THR A N 1
ATOM 624 C CA . THR A 1 86 ? 11.643 5.743 -15.543 1.00 98.50 86 THR A CA 1
ATOM 625 C C . THR A 1 86 ? 10.960 6.741 -14.609 1.00 98.50 86 THR A C 1
ATOM 627 O O . THR A 1 86 ? 10.724 6.422 -13.444 1.00 98.50 86 THR A O 1
ATOM 630 N N . GLU A 1 87 ? 10.572 7.911 -15.119 1.00 98.44 87 GLU A N 1
ATOM 631 C CA . GLU A 1 87 ? 9.809 8.908 -14.357 1.00 98.44 87 GLU A CA 1
ATOM 632 C C . GLU A 1 87 ? 8.456 8.353 -13.896 1.00 98.44 87 GLU A C 1
ATOM 634 O O . GLU A 1 87 ? 8.117 8.450 -12.716 1.00 98.44 87 GLU A O 1
ATOM 639 N N . ALA A 1 88 ? 7.718 7.688 -14.791 1.00 97.94 88 ALA A N 1
ATOM 640 C CA . ALA A 1 88 ? 6.435 7.074 -14.458 1.00 97.94 88 ALA A CA 1
ATOM 641 C C . ALA A 1 88 ? 6.568 5.995 -13.367 1.00 97.94 88 ALA A C 1
ATOM 643 O O . ALA A 1 88 ? 5.747 5.935 -12.449 1.00 97.94 88 ALA A O 1
ATOM 644 N N . VAL A 1 89 ? 7.616 5.165 -13.425 1.00 98.38 89 VAL A N 1
ATOM 645 C CA . VAL A 1 89 ? 7.927 4.178 -12.376 1.00 98.38 89 VAL A CA 1
ATOM 646 C C . VAL A 1 89 ? 8.241 4.866 -11.044 1.00 98.38 89 VAL A C 1
ATOM 648 O O . VAL A 1 89 ? 7.784 4.397 -9.998 1.00 98.38 89 VAL A O 1
ATOM 651 N N . GLY A 1 90 ? 8.961 5.991 -11.070 1.00 98.56 90 GLY A N 1
ATOM 652 C CA . GLY A 1 90 ? 9.205 6.825 -9.891 1.00 98.56 90 GLY A CA 1
ATOM 653 C C . GLY A 1 90 ? 7.901 7.299 -9.246 1.00 98.56 90 GLY A C 1
ATOM 654 O O . GLY A 1 90 ? 7.664 7.027 -8.070 1.00 98.56 90 GLY A O 1
ATOM 655 N N . THR A 1 91 ? 7.001 7.893 -10.034 1.00 98.44 91 THR A N 1
ATOM 656 C CA . THR A 1 91 ? 5.684 8.349 -9.556 1.00 98.44 91 THR A CA 1
ATOM 657 C C . THR A 1 91 ? 4.841 7.210 -8.978 1.00 98.44 91 THR A C 1
ATOM 659 O O . THR A 1 91 ? 4.209 7.370 -7.934 1.00 98.44 91 THR A O 1
ATOM 662 N N . ILE A 1 92 ? 4.834 6.037 -9.621 1.00 98.50 92 ILE A N 1
ATOM 663 C CA . ILE A 1 92 ? 4.120 4.858 -9.105 1.00 98.50 92 ILE A CA 1
ATOM 664 C C . ILE A 1 92 ? 4.706 4.420 -7.758 1.00 98.50 92 ILE A C 1
ATOM 666 O O . ILE A 1 92 ? 3.956 4.093 -6.840 1.00 98.50 92 ILE A O 1
ATOM 670 N N . THR A 1 93 ? 6.032 4.431 -7.623 1.00 98.56 93 THR A N 1
ATOM 671 C CA . THR A 1 93 ? 6.718 4.038 -6.385 1.00 98.56 93 THR A CA 1
ATOM 672 C C . THR A 1 93 ? 6.355 4.967 -5.227 1.00 98.56 93 THR A C 1
ATOM 674 O O . THR A 1 93 ? 6.025 4.488 -4.142 1.00 98.56 93 THR A O 1
ATOM 677 N N . GLU A 1 94 ? 6.338 6.281 -5.461 1.00 98.50 94 GLU A N 1
ATOM 678 C CA . GLU A 1 94 ? 5.906 7.269 -4.465 1.00 98.50 94 GLU A CA 1
ATOM 679 C C . GLU A 1 94 ? 4.447 7.053 -4.047 1.00 98.50 94 GLU A C 1
ATOM 681 O O . GLU A 1 94 ? 4.146 6.992 -2.853 1.00 98.50 94 GLU A O 1
ATOM 686 N N . ALA A 1 95 ? 3.548 6.840 -5.014 1.00 98.00 95 ALA A N 1
ATOM 687 C CA . ALA A 1 95 ? 2.138 6.577 -4.738 1.00 98.00 95 ALA A CA 1
ATOM 688 C C . ALA A 1 95 ? 1.932 5.303 -3.897 1.00 98.00 95 ALA A C 1
ATOM 690 O O . ALA A 1 95 ? 1.125 5.296 -2.964 1.00 98.00 95 ALA A O 1
ATOM 691 N N . VAL A 1 96 ? 2.682 4.232 -4.181 1.00 98.38 96 VAL A N 1
ATOM 692 C CA . VAL A 1 96 ? 2.673 2.999 -3.373 1.00 98.38 96 VAL A CA 1
ATOM 693 C C . VAL A 1 96 ? 3.168 3.266 -1.948 1.00 98.38 96 VAL A C 1
ATOM 695 O O . VAL A 1 96 ? 2.584 2.741 -0.995 1.00 98.38 96 VAL A O 1
ATOM 698 N N . GLY A 1 97 ? 4.192 4.108 -1.784 1.00 98.56 97 GLY A N 1
ATOM 699 C CA . GLY A 1 97 ? 4.666 4.564 -0.476 1.00 98.56 97 GLY A CA 1
ATOM 700 C C . GLY A 1 97 ? 3.559 5.253 0.326 1.00 98.56 97 GLY A C 1
ATOM 701 O O . GLY A 1 97 ? 3.243 4.819 1.434 1.00 98.56 97 GLY A O 1
ATOM 702 N N . THR A 1 98 ? 2.883 6.240 -0.270 1.00 98.44 98 THR A N 1
ATOM 703 C CA . THR A 1 98 ? 1.763 6.953 0.369 1.00 98.44 98 THR A CA 1
ATOM 704 C C . THR A 1 98 ? 0.612 6.020 0.755 1.00 98.44 98 THR A C 1
ATOM 706 O O . THR A 1 98 ? 0.054 6.136 1.847 1.00 98.44 98 THR A O 1
ATOM 709 N N . ILE A 1 99 ? 0.254 5.065 -0.111 1.00 98.50 99 ILE A N 1
ATOM 710 C CA . ILE A 1 99 ? -0.788 4.072 0.196 1.00 98.50 99 ILE A CA 1
ATOM 711 C C . ILE A 1 99 ? -0.373 3.204 1.390 1.00 98.50 99 ILE A C 1
ATOM 713 O O . ILE A 1 99 ? -1.194 2.929 2.265 1.00 98.50 99 ILE A O 1
ATOM 717 N N . THR A 1 100 ? 0.893 2.792 1.449 1.00 98.50 100 THR A N 1
ATOM 718 C CA . THR A 1 100 ? 1.418 1.956 2.537 1.00 98.50 100 THR A CA 1
ATOM 719 C C . THR A 1 100 ? 1.343 2.679 3.882 1.00 98.50 100 THR A C 1
ATOM 721 O O . THR A 1 100 ? 0.876 2.098 4.862 1.00 98.50 100 THR A O 1
ATOM 724 N N . GLU A 1 101 ? 1.725 3.956 3.927 1.00 98.50 101 GLU A N 1
ATOM 725 C CA . GLU A 1 101 ? 1.608 4.789 5.131 1.00 98.50 101 GLU A CA 1
ATOM 726 C C . GLU A 1 101 ? 0.149 4.935 5.581 1.00 98.50 101 GLU A C 1
ATOM 728 O O . GLU A 1 101 ? -0.164 4.713 6.753 1.00 98.50 101 GLU A O 1
ATOM 733 N N . ALA A 1 102 ? -0.766 5.215 4.646 1.00 98.12 102 ALA A N 1
ATOM 734 C CA . ALA A 1 102 ? -2.191 5.336 4.945 1.00 98.12 102 ALA A CA 1
ATOM 735 C C . ALA A 1 102 ? -2.783 4.034 5.518 1.00 98.12 102 ALA A C 1
ATOM 737 O O . ALA A 1 102 ? -3.556 4.070 6.479 1.00 98.12 102 ALA A O 1
ATOM 738 N N . VAL A 1 103 ? -2.398 2.874 4.973 1.00 98.44 103 VAL A N 1
ATOM 739 C CA . VAL A 1 103 ? -2.789 1.557 5.509 1.00 98.44 103 VAL A CA 1
ATOM 740 C C . VAL A 1 103 ? -2.249 1.354 6.928 1.00 98.44 103 VAL A C 1
ATOM 742 O O . VAL A 1 103 ? -2.974 0.842 7.787 1.00 98.44 103 VAL A O 1
ATOM 745 N N . GLY A 1 104 ? -1.017 1.793 7.201 1.00 98.56 104 GLY A N 1
ATOM 746 C CA . GLY A 1 104 ? -0.438 1.797 8.546 1.00 98.56 104 GLY A CA 1
ATOM 747 C C . GLY A 1 104 ? -1.288 2.598 9.535 1.00 98.56 104 GLY A C 1
ATOM 748 O O . GLY A 1 104 ? -1.729 2.056 10.548 1.00 98.56 104 GLY A O 1
ATOM 749 N N . THR A 1 105 ? -1.627 3.845 9.193 1.00 98.50 105 THR A N 1
ATOM 750 C CA . THR A 1 105 ? -2.476 4.711 10.031 1.00 98.50 105 THR A CA 1
ATOM 751 C C . THR A 1 105 ? -3.862 4.110 10.286 1.00 98.50 105 THR A C 1
ATOM 753 O O . THR A 1 105 ? -4.361 4.145 11.413 1.00 98.50 105 THR A O 1
ATOM 756 N N . ILE A 1 106 ? -4.496 3.522 9.265 1.00 98.56 106 ILE A N 1
ATOM 757 C CA . ILE A 1 106 ? -5.798 2.852 9.423 1.00 98.56 106 ILE A CA 1
ATOM 758 C C . ILE A 1 106 ? -5.683 1.668 10.390 1.00 98.56 106 ILE A C 1
ATOM 760 O O . ILE A 1 106 ? -6.554 1.477 11.239 1.00 98.56 106 ILE A O 1
ATOM 764 N N . THR A 1 107 ? -4.606 0.889 10.291 1.00 98.62 107 THR A N 1
ATOM 765 C CA . THR A 1 107 ? -4.372 -0.277 11.155 1.00 98.62 107 THR A CA 1
ATOM 766 C C . THR A 1 107 ? -4.243 0.132 12.625 1.00 98.62 107 THR A C 1
ATOM 768 O O . THR A 1 107 ? -4.882 -0.472 13.489 1.00 98.62 107 THR A O 1
ATOM 771 N N . GLU A 1 108 ? -3.494 1.197 12.918 1.00 98.56 108 GLU A N 1
ATOM 772 C CA . GLU A 1 108 ? -3.362 1.745 14.277 1.00 98.56 108 GLU A CA 1
ATOM 773 C C . GLU A 1 108 ? -4.701 2.251 14.836 1.00 98.56 108 GLU A C 1
ATOM 775 O O . GLU A 1 108 ? -5.058 1.970 15.987 1.00 98.56 108 GLU A O 1
ATOM 780 N N . ALA A 1 109 ? -5.486 2.948 14.008 1.00 98.19 109 ALA A N 1
ATOM 781 C CA . ALA A 1 109 ? -6.810 3.429 14.392 1.00 98.19 109 ALA A CA 1
ATOM 782 C C . ALA A 1 109 ? -7.766 2.270 14.728 1.00 98.19 109 ALA A C 1
ATOM 784 O O . ALA A 1 109 ? -8.463 2.314 15.745 1.00 98.19 109 ALA A O 1
ATOM 785 N N . VAL A 1 110 ? -7.766 1.200 13.924 1.00 98.50 110 VAL A N 1
ATOM 786 C CA . VAL A 1 110 ? -8.547 -0.021 14.195 1.00 98.50 110 VAL A CA 1
ATOM 787 C C . VAL A 1 110 ? -8.107 -0.686 15.503 1.00 98.50 110 VAL A C 1
ATOM 789 O O . VAL A 1 110 ? -8.961 -1.122 16.283 1.00 98.50 110 VAL A O 1
ATOM 792 N N . GLY A 1 111 ? -6.801 -0.721 15.785 1.00 98.56 111 GLY A N 1
ATOM 793 C CA . GLY A 1 111 ? -6.264 -1.199 17.062 1.00 98.56 111 GLY A CA 1
ATOM 794 C C . GLY A 1 111 ? -6.829 -0.419 18.252 1.00 98.56 111 GLY A C 1
ATOM 795 O O . GLY A 1 111 ? -7.402 -1.008 19.169 1.00 98.56 111 GLY A O 1
ATOM 796 N N . THR A 1 112 ? -6.787 0.913 18.179 1.00 98.56 112 THR A N 1
ATOM 797 C CA . THR A 1 112 ? -7.312 1.803 19.229 1.00 98.56 112 THR A CA 1
ATOM 798 C C . THR A 1 112 ? -8.818 1.610 19.450 1.00 98.56 112 THR A C 1
ATOM 800 O O . THR A 1 112 ? -9.287 1.530 20.588 1.00 98.56 112 THR A O 1
ATOM 803 N N . ILE A 1 113 ? -9.600 1.486 18.370 1.00 98.56 113 ILE A N 1
ATOM 804 C CA . ILE A 1 113 ? -11.045 1.215 18.458 1.00 98.56 113 ILE A CA 1
ATOM 805 C C . ILE A 1 113 ? -11.299 -0.131 19.149 1.00 98.56 113 ILE A C 1
ATOM 807 O O . ILE A 1 113 ? -12.182 -0.233 20.003 1.00 98.56 113 ILE A O 1
ATOM 811 N N . THR A 1 114 ? -10.512 -1.155 18.821 1.00 98.62 114 THR A N 1
ATOM 812 C CA . THR A 1 114 ? -10.643 -2.494 19.413 1.00 98.62 114 THR A CA 1
ATOM 813 C C . THR A 1 114 ? -10.409 -2.464 20.926 1.00 98.62 114 THR A C 1
ATOM 815 O O . THR A 1 114 ? -11.198 -3.028 21.690 1.00 98.62 114 THR A O 1
ATOM 818 N N . GLU A 1 115 ? -9.382 -1.748 21.389 1.00 98.56 115 GLU A N 1
ATOM 819 C CA . GLU A 1 115 ? -9.106 -1.569 22.820 1.00 98.56 115 GLU A CA 1
ATOM 820 C C . GLU A 1 115 ? -10.226 -0.812 23.549 1.00 98.56 115 GLU A C 1
ATOM 822 O O . GLU A 1 115 ? -10.633 -1.188 24.660 1.00 98.56 115 GLU A O 1
ATOM 827 N N . ALA A 1 116 ? -10.774 0.230 22.917 1.00 98.12 116 ALA A N 1
ATOM 828 C CA . ALA A 1 116 ? -11.899 0.987 23.455 1.00 98.12 116 ALA A CA 1
ATOM 829 C C . ALA A 1 116 ? -13.149 0.102 23.612 1.00 98.12 116 ALA A C 1
ATOM 831 O O . ALA A 1 116 ? -13.766 0.086 24.682 1.00 98.12 116 ALA A O 1
ATOM 832 N N . VAL A 1 117 ? -13.480 -0.706 22.598 1.00 98.50 117 VAL A N 1
ATOM 833 C CA . VAL A 1 117 ? -14.589 -1.676 22.652 1.00 98.50 117 VAL A CA 1
ATOM 834 C C . VAL A 1 117 ? -14.375 -2.703 23.767 1.00 98.50 117 VAL A C 1
ATOM 836 O O . VAL A 1 117 ? -15.303 -2.993 24.531 1.00 98.50 117 VAL A O 1
ATOM 839 N N . GLY A 1 118 ? -13.152 -3.215 23.930 1.00 98.56 118 GLY A N 1
ATOM 840 C CA . GLY A 1 118 ? -12.809 -4.117 25.032 1.00 98.56 118 GLY A CA 1
ATOM 841 C C . GLY A 1 118 ? -13.009 -3.469 26.407 1.00 98.56 118 GLY A C 1
ATOM 842 O O . GLY A 1 118 ? -13.513 -4.097 27.341 1.00 98.56 118 GLY A O 1
ATOM 843 N N . THR A 1 119 ? -12.676 -2.186 26.539 1.00 98.56 119 THR A N 1
ATOM 844 C CA . THR A 1 119 ? -12.888 -1.414 27.772 1.00 98.56 119 THR A CA 1
ATOM 845 C C . THR A 1 119 ? -14.368 -1.206 28.080 1.00 98.56 119 THR A C 1
ATOM 847 O O . THR A 1 119 ? -14.795 -1.465 29.208 1.00 98.56 119 THR A O 1
ATOM 850 N N . ILE A 1 120 ? -15.168 -0.832 27.079 1.00 98.56 120 ILE A N 1
ATOM 851 C CA . ILE A 1 120 ? -16.625 -0.694 27.213 1.00 98.56 120 ILE A CA 1
ATOM 852 C C . ILE A 1 120 ? -17.251 -2.029 27.631 1.00 98.56 120 ILE A C 1
ATOM 854 O O . ILE A 1 120 ? -18.043 -2.073 28.570 1.00 98.56 120 ILE A O 1
ATOM 858 N N . THR A 1 121 ? -16.840 -3.134 27.007 1.00 98.62 121 THR A N 1
ATOM 859 C CA . THR A 1 121 ? -17.351 -4.478 27.320 1.00 98.62 121 THR A CA 1
ATOM 860 C C . THR A 1 121 ? -17.115 -4.847 28.790 1.00 98.62 121 THR A C 1
ATOM 862 O O . THR A 1 121 ? -18.026 -5.319 29.475 1.00 98.62 121 THR A O 1
ATOM 865 N N . ARG A 1 122 ? -15.919 -4.567 29.327 1.00 98.44 122 ARG A N 1
ATOM 866 C CA . ARG A 1 122 ? -15.603 -4.793 30.751 1.00 98.44 122 ARG A CA 1
ATOM 867 C C . ARG A 1 122 ? -16.439 -3.914 31.686 1.00 98.44 122 ARG A C 1
ATOM 869 O O . ARG A 1 122 ? -16.873 -4.382 32.745 1.00 98.44 122 ARG A O 1
ATOM 876 N N . ALA A 1 123 ? -16.677 -2.659 31.308 1.00 98.12 123 ALA A N 1
ATOM 877 C CA . ALA A 1 123 ? -17.524 -1.749 32.073 1.00 98.12 123 ALA A CA 1
ATOM 878 C C . ALA A 1 123 ? -18.977 -2.251 32.125 1.00 98.12 123 ALA A C 1
ATOM 880 O O . ALA A 1 123 ? -19.546 -2.360 33.212 1.00 98.12 123 ALA A O 1
ATOM 881 N N . VAL A 1 124 ? -19.539 -2.666 30.985 1.00 98.44 124 VAL A N 1
ATOM 882 C CA . VAL A 1 124 ? -20.884 -3.264 30.897 1.00 98.44 124 VAL A CA 1
ATOM 883 C C . VAL A 1 124 ? -20.996 -4.516 31.770 1.00 98.44 124 VAL A C 1
ATOM 885 O O . VAL A 1 124 ? -21.955 -4.653 32.532 1.00 98.44 124 VAL A O 1
ATOM 888 N N . GLY A 1 125 ? -19.998 -5.404 31.739 1.00 98.56 125 GLY A N 1
ATOM 889 C CA . GLY A 1 125 ? -19.970 -6.582 32.612 1.00 98.56 125 GLY A CA 1
ATOM 890 C C . GLY A 1 125 ? -19.944 -6.222 34.104 1.00 98.56 125 GLY A C 1
ATOM 891 O O . GLY A 1 125 ? -20.563 -6.894 34.927 1.00 98.56 125 GLY A O 1
ATOM 892 N N . THR A 1 126 ? -19.275 -5.128 34.471 1.00 98.56 126 THR A N 1
ATOM 893 C CA . THR A 1 126 ? -19.248 -4.629 35.856 1.00 98.56 126 THR A CA 1
ATOM 894 C C . THR A 1 126 ? -20.595 -4.061 36.290 1.00 98.56 126 THR A C 1
ATOM 896 O O . THR A 1 126 ? -21.072 -4.406 37.370 1.00 98.56 126 THR A O 1
ATOM 899 N N . ILE A 1 127 ? -21.240 -3.267 35.434 1.00 98.50 127 ILE A N 1
ATOM 900 C CA . ILE A 1 127 ? -22.589 -2.740 35.677 1.00 98.50 127 ILE A CA 1
ATOM 901 C C . ILE A 1 127 ? -23.588 -3.890 35.833 1.00 98.50 127 ILE A C 1
ATOM 903 O O . ILE A 1 127 ? -24.367 -3.904 36.781 1.00 98.50 127 ILE A O 1
ATOM 907 N N . THR A 1 128 ? -23.516 -4.896 34.959 1.00 98.56 128 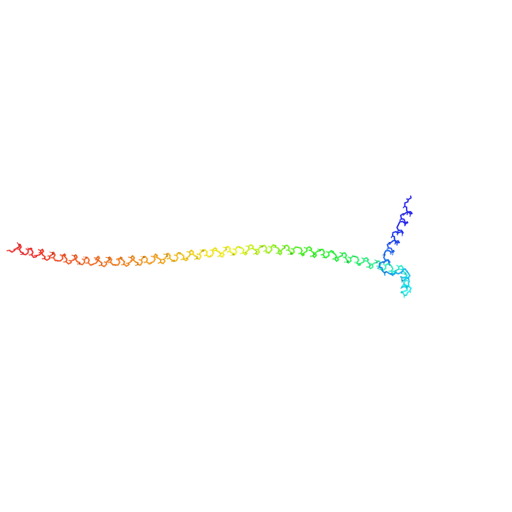THR A N 1
ATOM 908 C CA . THR A 1 128 ? -24.407 -6.066 34.996 1.00 98.56 128 THR A CA 1
ATOM 909 C C . THR A 1 128 ? -24.310 -6.805 36.332 1.00 98.56 128 THR A C 1
ATOM 911 O O . THR A 1 128 ? -25.332 -7.120 36.940 1.00 98.56 128 THR A O 1
ATOM 914 N N . ARG A 1 129 ? -23.090 -7.025 36.845 1.00 98.38 129 ARG A N 1
ATOM 915 C CA . ARG A 1 129 ? -22.884 -7.639 38.168 1.00 98.38 129 ARG A CA 1
ATOM 916 C C . ARG A 1 129 ? -23.471 -6.790 39.296 1.00 98.38 129 ARG A C 1
ATOM 918 O O . ARG A 1 129 ? -24.143 -7.335 40.163 1.00 98.38 129 ARG A O 1
ATOM 925 N N . ALA A 1 130 ? -23.257 -5.474 39.264 1.00 98.06 130 ALA A N 1
ATOM 926 C CA . ALA A 1 130 ? -23.802 -4.566 40.271 1.00 98.06 130 ALA A CA 1
ATOM 927 C C . ALA A 1 130 ? -25.341 -4.581 40.292 1.00 98.06 130 ALA A C 1
ATOM 929 O O . ALA A 1 130 ? -25.941 -4.646 41.363 1.00 98.06 130 ALA A O 1
ATOM 930 N N . VAL A 1 131 ? -25.982 -4.592 39.118 1.00 98.38 131 VAL A N 1
ATOM 931 C CA . VAL A 1 131 ? -27.443 -4.730 38.991 1.00 98.38 131 VAL A CA 1
ATOM 932 C C . VAL A 1 131 ? -27.930 -6.058 39.580 1.00 98.38 131 VAL A C 1
ATOM 934 O O . VAL A 1 131 ? -28.937 -6.073 40.290 1.00 98.38 131 VAL A O 1
ATOM 937 N N . GLY A 1 132 ? -27.204 -7.157 39.352 1.00 98.44 132 GLY A N 1
ATOM 938 C CA . GLY A 1 132 ? -27.489 -8.451 39.980 1.00 98.44 132 GLY A CA 1
ATOM 939 C C . GLY A 1 132 ? -27.479 -8.371 41.509 1.00 98.44 132 GLY A C 1
ATOM 940 O O . GLY A 1 132 ? -28.463 -8.732 42.150 1.00 98.44 132 GLY A O 1
ATOM 941 N N . THR A 1 133 ? -26.426 -7.791 42.094 1.00 98.50 133 THR A N 1
ATOM 942 C CA . THR A 1 133 ? -26.321 -7.595 43.551 1.00 98.50 133 THR A CA 1
ATOM 943 C C . THR A 1 133 ? -27.454 -6.730 44.113 1.00 98.50 133 THR A C 1
ATOM 945 O O . THR A 1 133 ? -28.021 -7.051 45.157 1.00 98.50 133 THR A O 1
ATOM 948 N N . ILE A 1 134 ? -27.827 -5.648 43.423 1.00 98.44 134 ILE A N 1
ATOM 949 C CA . ILE A 1 134 ? -28.960 -4.801 43.828 1.00 98.44 134 ILE A CA 1
ATOM 950 C C . ILE A 1 134 ? -30.265 -5.604 43.802 1.00 98.44 134 ILE A C 1
ATOM 952 O O . ILE A 1 134 ? -31.064 -5.512 44.732 1.00 98.44 134 ILE A O 1
ATOM 956 N N . THR A 1 135 ? -30.468 -6.423 42.770 1.00 98.50 135 THR A N 1
ATOM 957 C CA . THR A 1 135 ? -31.668 -7.260 42.628 1.00 98.50 135 THR A CA 1
ATOM 958 C C . THR A 1 135 ? -31.796 -8.257 43.785 1.00 98.50 135 THR A C 1
ATOM 960 O O . THR A 1 135 ? -32.869 -8.384 44.377 1.00 98.50 135 THR A O 1
ATOM 963 N N . GLU A 1 136 ? -30.699 -8.911 44.176 1.00 98.44 136 GLU A N 1
ATOM 964 C CA . GLU A 1 136 ? -30.664 -9.820 45.333 1.00 98.44 136 GLU A CA 1
ATOM 965 C C . GLU A 1 136 ? -30.967 -9.102 46.658 1.00 98.44 136 GLU A C 1
ATOM 967 O O . GLU A 1 136 ? -31.728 -9.606 47.497 1.00 98.44 136 GLU A O 1
ATOM 972 N N . ALA A 1 137 ? -30.414 -7.900 46.845 1.00 97.94 137 ALA A N 1
ATOM 973 C CA . ALA A 1 137 ? -30.677 -7.076 48.021 1.00 97.94 137 ALA A CA 1
ATOM 974 C C . ALA A 1 137 ? -32.160 -6.676 48.109 1.00 97.94 137 ALA A C 1
ATOM 976 O O . ALA A 1 137 ? -32.781 -6.839 49.162 1.00 97.94 137 ALA A O 1
ATOM 977 N N . VAL A 1 138 ? -32.759 -6.238 46.997 1.00 98.31 138 VAL A N 1
ATOM 978 C CA . VAL A 1 138 ? -34.195 -5.917 46.911 1.00 98.31 138 VAL A CA 1
ATOM 979 C C . VAL A 1 138 ? -35.055 -7.141 47.234 1.00 98.31 138 VAL A C 1
ATOM 981 O O . VAL A 1 138 ? -36.011 -7.035 48.007 1.00 98.31 138 VAL A O 1
ATOM 984 N N . GLY A 1 139 ? -34.701 -8.322 46.718 1.00 98.44 139 GLY A N 1
ATOM 985 C CA . GLY A 1 139 ? -35.389 -9.571 47.055 1.00 98.44 139 GLY A CA 1
ATOM 986 C C . GLY A 1 139 ? -35.318 -9.900 48.550 1.00 98.44 139 GLY A C 1
ATOM 987 O O . GLY A 1 139 ? -36.298 -10.348 49.146 1.00 98.44 139 GLY A O 1
ATOM 988 N N . THR A 1 140 ? -34.182 -9.626 49.193 1.00 98.44 140 THR A N 1
ATOM 989 C CA . THR A 1 140 ? -34.008 -9.815 50.642 1.00 98.44 140 THR A CA 1
ATOM 990 C C . THR A 1 140 ? -34.851 -8.845 51.463 1.00 98.44 140 THR A C 1
ATOM 992 O O . THR A 1 140 ? -35.531 -9.277 52.395 1.00 98.44 140 THR A O 1
ATOM 995 N N . ILE A 1 141 ? -34.876 -7.564 51.088 1.00 98.31 141 ILE A N 1
ATOM 996 C CA . ILE A 1 141 ? -35.728 -6.549 51.726 1.00 98.31 141 ILE A CA 1
ATOM 997 C C . ILE A 1 141 ? -37.204 -6.935 51.592 1.00 98.31 141 ILE A C 1
ATOM 999 O O . ILE A 1 141 ? -37.938 -6.904 52.576 1.00 98.31 141 ILE A O 1
ATOM 1003 N N . THR A 1 142 ? -37.626 -7.369 50.403 1.00 98.38 142 THR A N 1
ATOM 1004 C CA . THR A 1 142 ? -39.015 -7.777 50.138 1.00 98.38 142 THR A CA 1
ATOM 1005 C C . THR A 1 142 ? -39.451 -8.919 51.058 1.00 98.38 142 THR A C 1
ATOM 1007 O O . THR A 1 142 ? -40.525 -8.854 51.655 1.00 98.38 142 THR A O 1
ATOM 1010 N N . ARG A 1 143 ? -38.599 -9.939 51.248 1.00 98.19 143 ARG A N 1
ATOM 1011 C CA . ARG A 1 143 ? -38.873 -11.040 52.189 1.00 98.19 143 ARG A CA 1
ATOM 1012 C C . ARG A 1 143 ? -38.992 -10.549 53.631 1.00 98.19 143 ARG A C 1
ATOM 1014 O O . ARG A 1 143 ? -39.929 -10.940 54.320 1.00 98.19 143 ARG A O 1
ATOM 1021 N N . ALA A 1 144 ? -38.084 -9.678 54.073 1.00 97.62 144 ALA A N 1
ATOM 1022 C CA . ALA A 1 144 ? -38.122 -9.119 55.424 1.00 97.62 144 ALA A CA 1
ATOM 1023 C C . ALA A 1 144 ? -39.408 -8.312 55.681 1.00 97.62 144 ALA A C 1
ATOM 1025 O O . ALA A 1 144 ? -40.035 -8.471 56.727 1.00 97.62 144 ALA A O 1
ATOM 1026 N N . VAL A 1 145 ? -39.840 -7.500 54.710 1.00 98.06 145 VAL A N 1
ATOM 1027 C CA . VAL A 1 145 ? -41.116 -6.765 54.772 1.00 98.06 145 VAL A CA 1
ATOM 1028 C C . VAL A 1 145 ? -42.304 -7.726 54.879 1.00 98.06 145 VAL A C 1
ATOM 1030 O O . VAL A 1 145 ? -43.207 -7.484 55.682 1.00 98.06 145 VAL A O 1
ATOM 1033 N N . GLY A 1 146 ? -42.291 -8.838 54.137 1.00 98.31 146 GLY A N 1
ATOM 1034 C CA . GLY A 1 146 ? -43.299 -9.896 54.259 1.00 98.31 146 GLY A CA 1
ATOM 1035 C C . GLY A 1 146 ? -43.387 -10.462 55.681 1.00 98.31 146 GLY A C 1
ATOM 1036 O O . GLY A 1 146 ? -44.462 -10.464 56.275 1.00 98.31 146 GLY A O 1
ATOM 1037 N N . THR A 1 147 ? -42.248 -10.832 56.275 1.00 98.25 147 THR A N 1
ATOM 1038 C CA . THR A 1 147 ? -42.187 -11.335 57.660 1.00 98.25 147 THR A CA 1
ATOM 1039 C C . THR A 1 147 ? -42.694 -10.313 58.682 1.00 98.25 147 THR A C 1
ATOM 1041 O O . THR A 1 147 ? -43.442 -10.666 59.592 1.00 98.25 147 THR A O 1
ATOM 1044 N N . ILE A 1 148 ? -42.331 -9.033 58.534 1.00 98.06 148 ILE A N 1
ATOM 1045 C CA . ILE A 1 148 ? -42.839 -7.959 59.404 1.00 98.06 148 ILE A CA 1
ATOM 1046 C C . ILE A 1 148 ? -44.363 -7.841 59.274 1.00 98.06 148 ILE A C 1
ATOM 1048 O O . ILE A 1 148 ? -45.057 -7.722 60.281 1.00 98.06 148 ILE A O 1
ATOM 1052 N N . THR A 1 149 ? -44.889 -7.914 58.051 1.00 98.06 149 THR A N 1
ATOM 1053 C CA . THR A 1 149 ? -46.333 -7.825 57.784 1.00 98.06 149 THR A CA 1
ATOM 1054 C C . THR A 1 149 ? -47.104 -8.958 58.469 1.00 98.06 149 THR A C 1
ATOM 1056 O O . THR A 1 149 ? -48.121 -8.709 59.118 1.00 98.06 149 THR A O 1
ATOM 1059 N N . GLU A 1 150 ? -46.601 -10.194 58.401 1.00 97.81 150 GLU A N 1
ATOM 1060 C CA . GLU A 1 150 ? -47.189 -11.351 59.094 1.00 97.81 150 GLU A CA 1
ATOM 1061 C C . GLU A 1 150 ? -47.156 -11.204 60.623 1.00 97.81 150 GLU A C 1
ATOM 1063 O O . GLU A 1 150 ? -48.141 -11.506 61.312 1.00 97.81 150 GLU A O 1
ATOM 1068 N N . ALA A 1 151 ? -46.039 -10.710 61.166 1.00 97.06 151 ALA A N 1
ATOM 1069 C CA . ALA A 1 151 ? -45.894 -10.455 62.595 1.00 97.06 151 ALA A CA 1
ATOM 1070 C C . ALA A 1 151 ? -46.896 -9.395 63.078 1.00 97.06 151 ALA A C 1
ATOM 1072 O O . ALA A 1 151 ? -47.593 -9.615 64.070 1.00 97.06 151 ALA A O 1
ATOM 1073 N N . VAL A 1 152 ? -47.036 -8.287 62.340 1.00 97.44 152 VAL A N 1
ATOM 1074 C CA . VAL A 1 152 ? -48.033 -7.243 62.620 1.00 97.44 152 VAL A CA 1
ATOM 1075 C C . VAL A 1 152 ? -49.444 -7.827 62.596 1.00 97.44 152 VAL A C 1
ATOM 1077 O O . VAL A 1 152 ? -50.183 -7.647 63.561 1.00 97.44 152 VAL A O 1
ATOM 1080 N N . GLY A 1 153 ? -49.804 -8.601 61.567 1.00 97.62 153 GLY A N 1
ATOM 1081 C CA . GLY A 1 153 ? -51.118 -9.249 61.494 1.00 97.62 153 GLY A CA 1
ATOM 1082 C C . GLY A 1 153 ? -51.391 -10.199 62.667 1.00 97.62 153 GLY A C 1
ATOM 1083 O O . GLY A 1 153 ? -52.523 -10.306 63.141 1.00 97.62 153 GLY A O 1
ATOM 1084 N N . THR A 1 154 ? -50.356 -10.865 63.183 1.00 97.31 154 THR A N 1
ATOM 1085 C CA . THR A 1 154 ? -50.459 -11.710 64.381 1.00 97.31 154 THR A CA 1
ATOM 1086 C C . THR A 1 154 ? -50.708 -10.897 65.645 1.00 97.31 154 THR A C 1
ATOM 1088 O O . THR A 1 154 ? -51.603 -11.246 66.417 1.00 97.31 154 THR A O 1
ATOM 1091 N N . ILE A 1 155 ? -49.982 -9.793 65.830 1.00 96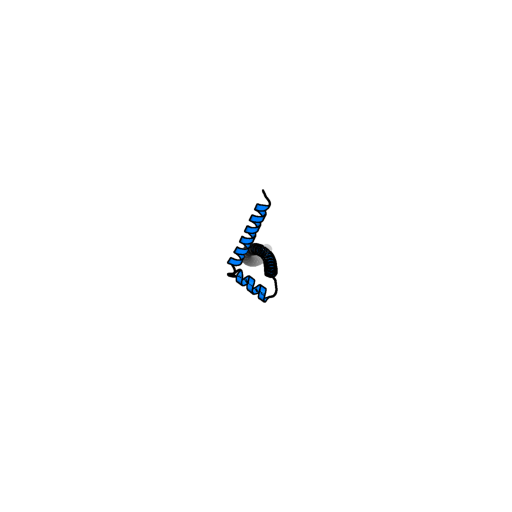.94 155 ILE A N 1
ATOM 1092 C CA . ILE A 1 155 ? -50.181 -8.871 66.954 1.00 96.94 155 ILE A CA 1
ATOM 1093 C C . ILE A 1 155 ? -51.592 -8.277 66.912 1.00 96.94 155 ILE A C 1
ATOM 1095 O O . ILE A 1 155 ? -52.286 -8.296 67.924 1.00 96.94 155 ILE A O 1
ATOM 1099 N N . THR A 1 156 ? -52.056 -7.813 65.748 1.00 96.56 156 THR A N 1
ATOM 1100 C CA . THR A 1 156 ? -53.403 -7.243 65.590 1.00 96.56 156 THR A CA 1
ATOM 1101 C C . THR A 1 156 ? -54.494 -8.234 65.994 1.00 96.56 156 THR A C 1
ATOM 1103 O O . THR A 1 156 ? -55.407 -7.860 66.727 1.00 96.56 156 THR A O 1
ATOM 1106 N N . ARG A 1 157 ? -54.386 -9.507 65.583 1.00 95.56 157 ARG A N 1
ATOM 1107 C CA . ARG A 1 157 ? -55.333 -10.556 66.003 1.00 95.56 157 ARG A CA 1
ATOM 1108 C C . ARG A 1 157 ? -55.309 -10.781 67.513 1.00 95.56 157 ARG A C 1
ATOM 1110 O O . ARG A 1 157 ? -56.370 -10.849 68.121 1.00 95.56 157 ARG A O 1
ATOM 1117 N N . ALA A 1 158 ? -54.122 -10.877 68.112 1.00 94.00 158 ALA A N 1
ATOM 1118 C CA . ALA A 1 158 ? -53.983 -11.072 69.554 1.00 94.00 158 ALA A CA 1
ATOM 1119 C C . ALA A 1 158 ? -54.592 -9.906 70.352 1.00 94.00 158 ALA A C 1
ATOM 1121 O O . ALA A 1 158 ? -55.327 -10.130 71.311 1.00 94.00 158 ALA A O 1
ATOM 1122 N N . VAL A 1 159 ? -54.351 -8.663 69.924 1.00 94.19 159 VAL A N 1
ATOM 1123 C CA . VAL A 1 159 ? -54.970 -7.476 70.534 1.00 94.19 159 VAL A CA 1
ATOM 1124 C C . VAL A 1 159 ? -56.493 -7.543 70.427 1.00 94.19 159 VAL A C 1
ATOM 1126 O O . VAL A 1 159 ? -57.158 -7.369 71.442 1.00 94.19 159 VAL A O 1
ATOM 1129 N N . GLY A 1 160 ? -57.034 -7.877 69.249 1.00 93.50 160 GLY A N 1
ATOM 1130 C CA . GLY A 1 160 ? -58.477 -8.047 69.047 1.00 93.50 160 GLY A CA 1
ATOM 1131 C C . GLY A 1 160 ? -59.099 -9.040 70.032 1.00 93.50 160 GLY A C 1
ATOM 1132 O O . GLY A 1 160 ? -60.081 -8.712 70.693 1.00 93.50 160 GLY A O 1
ATOM 1133 N N . THR A 1 161 ? -58.465 -10.204 70.222 1.00 93.19 161 THR A N 1
ATOM 1134 C CA . THR A 1 161 ? -58.946 -11.215 71.179 1.00 93.19 161 THR A CA 1
ATOM 1135 C C . THR A 1 161 ? -58.914 -10.757 72.638 1.00 93.19 161 THR A C 1
ATOM 1137 O O . THR A 1 161 ? -59.748 -11.197 73.418 1.00 93.19 161 THR A O 1
ATOM 1140 N N . ILE A 1 162 ? -57.975 -9.882 73.020 1.00 90.56 162 ILE A N 1
ATOM 1141 C CA . ILE A 1 162 ? -57.898 -9.334 74.385 1.00 90.56 162 ILE A CA 1
ATOM 1142 C C . ILE A 1 162 ? -59.008 -8.308 74.615 1.00 90.56 162 ILE A C 1
ATOM 1144 O O . ILE A 1 162 ? -59.568 -8.254 75.699 1.00 90.56 162 ILE A O 1
ATOM 1148 N N . THR A 1 163 ? -59.319 -7.483 73.614 1.00 86.81 163 THR A N 1
ATOM 1149 C CA . THR A 1 163 ? -60.359 -6.448 73.728 1.00 86.81 163 THR A CA 1
ATOM 1150 C C . THR A 1 163 ? -61.790 -6.984 73.673 1.00 86.81 163 THR A C 1
ATOM 1152 O O . THR A 1 163 ? -62.702 -6.273 74.083 1.00 86.81 163 THR A O 1
ATOM 1155 N N . GLU A 1 164 ? -61.997 -8.194 73.148 1.00 78.19 164 GLU A N 1
ATOM 1156 C CA . GLU A 1 164 ? -63.308 -8.865 73.103 1.00 78.19 164 GLU A CA 1
ATOM 1157 C C . GLU A 1 164 ? -63.603 -9.734 74.344 1.00 78.19 164 GLU A C 1
ATOM 1159 O O . GLU A 1 164 ? -64.748 -10.157 74.518 1.00 78.19 164 GLU A O 1
ATOM 1164 N N . ALA A 1 165 ? -62.598 -10.001 75.188 1.00 60.47 165 ALA A N 1
ATOM 1165 C CA . ALA A 1 165 ? -62.708 -10.761 76.439 1.00 60.47 165 ALA A CA 1
ATOM 1166 C C . ALA A 1 165 ? -63.022 -9.857 77.643 1.00 60.47 165 ALA A C 1
ATOM 1168 O O . ALA A 1 165 ? -63.785 -10.316 78.525 1.00 60.47 165 ALA A O 1
#

Radius of gyration: 60.26 Å; chains: 1; bounding box: 118×48×151 Å

Sequence (165 aa):
MTSALLIERNRETAKLTSAYLLEETEISNADVSIYVEEAGGSTRDVIITITRAVGTITEAVGTITEVVGTITEAVGTITEAVGTITEAVGTITEAVGTITEAVGTITEAVGTITEAVGTITRAVGTITRAVGTITEAVGTITRAVGTITEAVGTITRAVGTITEA

Foldseek 3Di:
DPDVVVVVVVVVVVVVVVVVVCVVPVQDPVNLCVVQVVVVHDSVVVVVVVVVVVVVVVVVVVVVVVVVVVVVVVVVVVVVVVVVVVVVVVVVVVVVVVVVVVVVVVVVVVVVVVVVVVVVVVVVVVVVVVVVVVVVVVVVVVVVVVVVVVVVVVVVVVVVVVVVD

pLDDT: mean 82.79, std 20.33, range [43.31, 98.62]

Secondary structure (DSSP, 8-state):
--HHHHHHHHHHHHHHHHHHHHHTTT--HHHHHHHHHHTTS-HHHHHHHHHHHHHHHHHHHHHHHHHHHHHHHHHHHHHHHHHHHHHHHHHHHHHHHHHHHHHHHHHHHHHHHHHHHHHHHHHHHHHHHHHHHHHHHHHHHHHHHHHHHHHHHHHHHHHHHHH--

InterPro domains:
  IPR041056 Protein of unknown function DUF5585 [PF17823] (95-163)

Organism: NCBI:txid472368